Protein AF-A0A4R5DCW3-F1 (afdb_monomer_lite)

Secondary structure (DSSP, 8-state):
---------------HHHHHHHHHHHHHHHTSGGGSSGGGHHHHHHHHHHHHHHHHT---GGGS-TTSPTTHHHHHHHHHHHHHTTSS-HHHHHT-----

Radius of gyration: 15.11 Å; chains: 1; bounding box: 44×46×32 Å

Organism: NCBI:txid2541721

Sequence (100 aa):
MNSSEQKDYEHATPTEDQVEETISMISRKLQHPSLDSEQNLGIKNGYKEALKILVGNVRSYEEISMLLEAGQPLSIAVMAVDYLNGECSQKALLAVEGAK

Foldseek 3Di:
DDDPDPPPPPLDQDDPVRLVVLLVLLVVVLPDCLCVDPQNVLVNLLSVLLNCCSVVVPQDLVPRDPPRDPDNSSVLNVVSNCNNVSNDDSCVSNVDDGDD

pLDDT: mean 87.21, std 16.05, range [39.88, 98.31]

Structure (mmCIF, N/CA/C/O backbone):
data_AF-A0A4R5DCW3-F1
#
_entry.id   AF-A0A4R5DCW3-F1
#
loop_
_atom_site.group_PDB
_atom_site.id
_atom_site.type_symbol
_atom_site.label_atom_id
_atom_site.label_alt_id
_atom_site.label_comp_id
_atom_site.label_asym_id
_atom_site.label_entity_id
_atom_site.label_seq_id
_atom_site.pdbx_PDB_ins_code
_atom_site.Cartn_x
_atom_site.Cartn_y
_atom_site.Cartn_z
_atom_site.occupancy
_atom_site.B_iso_or_equiv
_atom_site.auth_seq_id
_atom_site.auth_comp_id
_atom_site.auth_asym_id
_atom_site.auth_atom_id
_atom_site.pdbx_PDB_model_num
ATOM 1 N N . MET A 1 1 ? 32.162 -31.815 -0.775 1.00 39.88 1 MET A N 1
ATOM 2 C CA . MET A 1 1 ? 32.211 -30.565 0.008 1.00 39.88 1 MET A CA 1
ATOM 3 C C . MET A 1 1 ? 30.853 -29.901 -0.124 1.00 39.88 1 MET A C 1
ATOM 5 O O . MET A 1 1 ? 30.368 -29.790 -1.241 1.00 39.88 1 MET A O 1
ATOM 9 N N . ASN A 1 2 ? 30.228 -29.597 1.015 1.00 42.97 2 ASN A N 1
ATOM 10 C CA . ASN A 1 2 ? 28.984 -28.832 1.135 1.00 42.97 2 ASN A CA 1
ATOM 11 C C . ASN A 1 2 ? 29.124 -27.454 0.475 1.00 42.97 2 ASN A C 1
ATOM 13 O O . ASN A 1 2 ? 30.132 -26.791 0.695 1.00 42.97 2 ASN A O 1
ATOM 17 N N . SER A 1 3 ? 28.103 -27.019 -0.256 1.00 45.53 3 SER A N 1
ATOM 18 C CA . SER A 1 3 ? 27.216 -25.954 0.226 1.00 45.53 3 SER A CA 1
ATOM 19 C C . SER A 1 3 ? 26.100 -25.765 -0.788 1.00 45.53 3 SER A C 1
ATOM 21 O O . SER A 1 3 ? 26.211 -25.028 -1.763 1.00 45.53 3 SER A O 1
ATOM 23 N N . SER A 1 4 ? 25.039 -26.522 -0.543 1.00 58.59 4 SER A N 1
ATOM 24 C CA . SER A 1 4 ? 23.694 -26.262 -1.019 1.00 58.59 4 SER A CA 1
ATOM 25 C C . SER A 1 4 ? 23.278 -24.825 -0.684 1.00 58.59 4 SER A C 1
ATOM 27 O O . SER A 1 4 ? 23.670 -24.289 0.350 1.00 58.59 4 SER A O 1
ATOM 29 N N . GLU A 1 5 ? 22.425 -24.267 -1.542 1.00 51.44 5 GLU A N 1
ATOM 30 C CA . GLU A 1 5 ? 21.604 -23.079 -1.285 1.00 51.44 5 GLU A CA 1
ATOM 31 C C . GLU A 1 5 ? 22.344 -21.730 -1.261 1.00 51.44 5 GLU A C 1
ATOM 33 O O . GLU A 1 5 ? 22.307 -20.987 -0.283 1.00 51.44 5 GLU A O 1
ATOM 38 N N . GLN A 1 6 ? 22.870 -21.313 -2.415 1.00 46.50 6 GLN A N 1
ATOM 39 C CA . GLN A 1 6 ? 22.652 -19.919 -2.811 1.00 46.50 6 GLN A CA 1
ATOM 40 C C . GLN A 1 6 ? 21.168 -19.802 -3.182 1.00 46.50 6 GLN A C 1
ATOM 42 O O . GLN A 1 6 ? 20.789 -20.022 -4.324 1.00 46.50 6 GLN A O 1
ATOM 47 N N . LYS A 1 7 ? 20.299 -19.581 -2.187 1.00 43.34 7 LYS A N 1
ATOM 48 C CA . LYS A 1 7 ? 18.959 -19.061 -2.467 1.00 43.34 7 LYS A CA 1
ATOM 49 C C . LYS A 1 7 ? 19.169 -17.641 -2.945 1.00 43.34 7 LYS A C 1
ATOM 51 O O . LYS A 1 7 ? 19.524 -16.773 -2.150 1.00 43.34 7 LYS A O 1
ATOM 56 N N . ASP A 1 8 ? 19.027 -17.475 -4.249 1.00 42.62 8 ASP A N 1
ATOM 57 C CA . ASP A 1 8 ? 18.970 -16.201 -4.934 1.00 42.62 8 ASP A CA 1
ATOM 58 C C . ASP A 1 8 ? 18.047 -15.267 -4.144 1.00 42.62 8 ASP A C 1
ATOM 60 O O . ASP A 1 8 ? 16.825 -15.412 -4.141 1.00 42.62 8 ASP A O 1
ATOM 64 N N . TYR A 1 9 ? 18.639 -14.316 -3.422 1.00 47.44 9 TYR A N 1
ATOM 65 C CA . TYR A 1 9 ? 17.939 -13.118 -2.974 1.00 47.44 9 TYR A CA 1
ATOM 66 C C . TYR A 1 9 ? 17.752 -12.223 -4.204 1.00 47.44 9 TYR A C 1
ATOM 68 O O . TYR A 1 9 ? 18.250 -11.101 -4.265 1.00 47.44 9 TYR A O 1
ATOM 76 N N . GLU A 1 10 ? 17.078 -12.743 -5.228 1.00 48.38 10 GLU A N 1
ATOM 77 C CA . GLU A 1 10 ? 16.483 -11.887 -6.230 1.00 48.38 10 GLU A CA 1
ATOM 78 C C . GLU A 1 10 ? 15.328 -11.188 -5.528 1.00 48.38 10 GLU A C 1
ATOM 80 O O . GLU A 1 10 ? 14.322 -11.791 -5.150 1.00 48.38 10 GLU A O 1
ATOM 85 N N . HIS A 1 11 ? 15.522 -9.895 -5.299 1.00 61.31 11 HIS A N 1
ATOM 86 C CA . HIS A 1 11 ? 14.459 -8.927 -5.093 1.00 61.31 11 HIS A CA 1
ATOM 87 C C . HIS A 1 11 ? 13.564 -8.937 -6.337 1.00 61.31 11 HIS A C 1
ATOM 89 O O . HIS A 1 11 ? 13.657 -8.080 -7.211 1.00 61.31 11 HIS A O 1
ATOM 95 N N . ALA A 1 12 ? 12.765 -9.994 -6.467 1.00 75.88 12 ALA A N 1
ATOM 96 C CA . ALA A 1 12 ? 11.865 -10.177 -7.578 1.00 75.88 12 ALA A CA 1
ATOM 97 C C . ALA A 1 12 ? 10.729 -9.177 -7.403 1.00 75.88 12 ALA A C 1
ATOM 99 O O . ALA A 1 12 ? 10.023 -9.187 -6.391 1.00 75.88 12 ALA A O 1
ATOM 100 N N . THR A 1 13 ? 10.572 -8.307 -8.398 1.00 90.44 13 THR A N 1
ATOM 101 C CA . THR A 1 13 ? 9.337 -7.554 -8.605 1.00 90.44 13 THR A CA 1
ATOM 102 C C . THR A 1 13 ? 8.151 -8.501 -8.383 1.00 90.44 13 THR A C 1
ATOM 104 O O . THR A 1 13 ? 8.145 -9.587 -8.973 1.00 90.44 13 THR A O 1
ATOM 107 N N . PRO A 1 14 ? 7.181 -8.147 -7.522 1.00 94.62 14 PRO A N 1
ATOM 108 C CA . PRO A 1 14 ? 6.094 -9.043 -7.181 1.00 94.62 14 PRO A CA 1
ATOM 109 C C . PRO A 1 14 ? 5.281 -9.393 -8.425 1.00 94.62 14 PRO A C 1
ATOM 111 O O . PRO A 1 14 ? 5.076 -8.557 -9.310 1.00 94.62 14 PRO A O 1
ATOM 114 N N . THR A 1 15 ? 4.809 -10.635 -8.482 1.00 95.69 15 THR A N 1
ATOM 115 C CA . THR A 1 15 ? 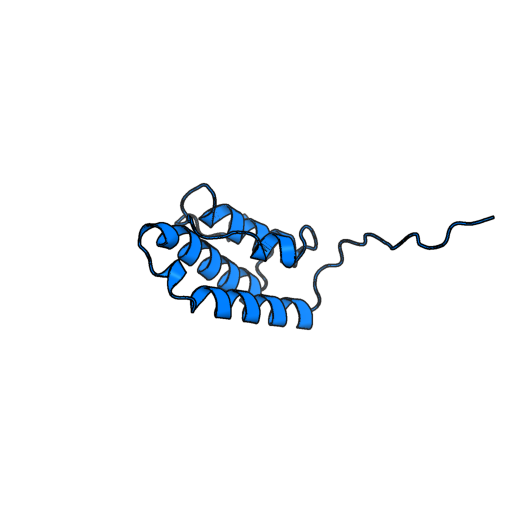3.867 -11.068 -9.515 1.00 95.69 15 THR A CA 1
ATOM 116 C C . THR A 1 15 ? 2.5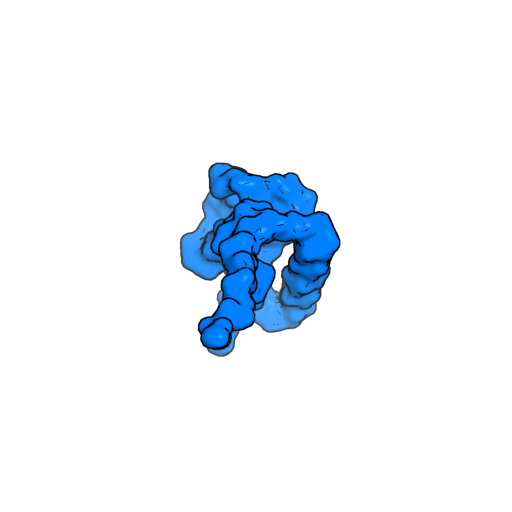03 -10.415 -9.302 1.00 95.69 15 THR A C 1
ATOM 118 O O . THR A 1 15 ? 2.193 -9.945 -8.207 1.00 95.69 15 THR A O 1
ATOM 121 N N . GLU A 1 16 ? 1.656 -10.423 -10.331 1.00 95.06 16 GLU A N 1
ATOM 122 C CA . GLU A 1 16 ? 0.279 -9.923 -10.221 1.00 95.06 16 GLU A CA 1
ATOM 123 C C . GLU A 1 16 ? -0.483 -10.622 -9.083 1.00 95.06 16 GLU A C 1
ATOM 125 O O . GLU A 1 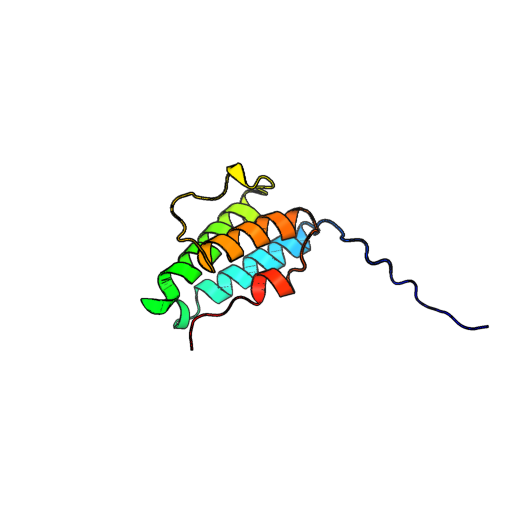16 ? -1.034 -9.941 -8.221 1.00 95.06 16 GLU A O 1
ATOM 130 N N . ASP A 1 17 ? -0.386 -11.954 -8.982 1.00 96.31 17 ASP A N 1
ATOM 131 C CA . ASP A 1 17 ? -0.984 -12.736 -7.888 1.00 96.31 17 ASP A CA 1
ATOM 132 C C . ASP A 1 17 ? -0.518 -12.262 -6.498 1.00 96.31 17 ASP A C 1
ATOM 134 O O . ASP A 1 17 ? -1.308 -12.159 -5.559 1.00 96.31 17 ASP A O 1
ATOM 138 N N . GLN A 1 18 ? 0.773 -11.944 -6.352 1.00 96.19 18 GLN A N 1
ATOM 139 C CA . GLN A 1 18 ? 1.331 -11.454 -5.089 1.00 96.19 18 GLN A CA 1
ATOM 140 C C . GLN A 1 18 ? 0.839 -10.036 -4.766 1.00 96.19 18 GLN A C 1
ATOM 142 O O . GLN A 1 18 ? 0.572 -9.716 -3.602 1.00 96.19 18 GLN A O 1
ATOM 147 N N . VAL A 1 19 ? 0.681 -9.183 -5.781 1.00 97.62 19 VAL A N 1
ATOM 148 C CA . VAL A 1 19 ? 0.098 -7.846 -5.618 1.00 97.62 19 VAL A CA 1
ATOM 149 C C . VAL A 1 19 ? -1.374 -7.952 -5.206 1.00 97.62 19 VAL A C 1
ATOM 151 O O . VAL A 1 19 ? -1.776 -7.296 -4.243 1.00 97.62 19 VAL A O 1
ATOM 154 N N . GLU A 1 20 ? -2.165 -8.815 -5.847 1.00 97.75 20 GLU A N 1
ATOM 155 C CA . GLU A 1 20 ? -3.573 -9.058 -5.498 1.00 97.75 20 GLU A CA 1
ATOM 156 C C . GLU A 1 20 ? -3.745 -9.610 -4.076 1.00 97.75 20 GLU A C 1
ATOM 158 O O . GLU A 1 20 ? -4.622 -9.167 -3.318 1.00 97.75 20 GLU A O 1
ATOM 163 N N . GLU A 1 21 ? -2.878 -10.540 -3.671 1.00 97.31 21 GLU A N 1
ATOM 164 C CA . GLU A 1 21 ? -2.835 -11.042 -2.299 1.00 97.31 21 GLU A CA 1
ATOM 165 C C . GLU A 1 21 ? -2.551 -9.898 -1.317 1.00 97.31 21 GLU A C 1
ATOM 167 O O . GLU A 1 21 ? -3.269 -9.716 -0.328 1.00 97.31 21 GLU A O 1
ATOM 172 N N . THR A 1 22 ? -1.555 -9.065 -1.620 1.00 97.44 22 THR A N 1
ATOM 173 C CA . THR A 1 22 ? -1.174 -7.919 -0.785 1.00 97.44 22 THR A CA 1
ATOM 174 C C . THR A 1 22 ? -2.316 -6.910 -0.649 1.00 97.44 22 THR A C 1
ATOM 176 O O . THR A 1 22 ? -2.634 -6.482 0.464 1.00 97.44 22 THR A O 1
ATOM 179 N N . ILE A 1 23 ? -2.997 -6.583 -1.751 1.00 98.06 23 ILE A N 1
ATOM 180 C CA . ILE A 1 23 ? -4.198 -5.733 -1.766 1.00 98.06 23 ILE A CA 1
ATOM 181 C C . ILE A 1 23 ? -5.279 -6.317 -0.852 1.00 98.06 23 ILE A C 1
ATOM 183 O O . ILE A 1 23 ? -5.875 -5.600 -0.037 1.00 98.06 23 ILE A O 1
ATOM 187 N N . SER A 1 24 ? -5.511 -7.627 -0.934 1.00 97.50 24 SER A N 1
ATOM 188 C CA . SER A 1 24 ? -6.494 -8.323 -0.101 1.00 97.50 24 SER A CA 1
ATOM 189 C C . SER A 1 24 ? -6.134 -8.249 1.386 1.00 97.50 24 SER A C 1
ATOM 191 O O . SER A 1 24 ? -7.002 -8.003 2.229 1.00 97.50 24 SER A O 1
ATOM 193 N N . MET A 1 25 ? -4.855 -8.407 1.732 1.00 95.88 25 MET A N 1
ATOM 194 C CA . MET A 1 25 ? -4.374 -8.320 3.114 1.00 95.88 25 MET A CA 1
ATOM 195 C C . MET A 1 25 ? -4.501 -6.905 3.691 1.00 95.88 25 MET A C 1
ATOM 197 O O . MET A 1 25 ? -4.992 -6.747 4.813 1.00 95.88 25 MET A O 1
ATOM 201 N N . ILE A 1 26 ? -4.125 -5.872 2.930 1.00 95.88 26 ILE A N 1
ATOM 202 C CA . ILE A 1 26 ? -4.292 -4.474 3.356 1.00 95.88 26 ILE A CA 1
ATOM 203 C C . ILE A 1 26 ? -5.778 -4.135 3.512 1.00 95.88 26 ILE A C 1
ATOM 205 O O . ILE A 1 26 ? -6.171 -3.525 4.508 1.00 95.88 26 ILE A O 1
ATOM 209 N N . SER A 1 27 ? -6.625 -4.590 2.587 1.00 95.44 27 SER A N 1
ATOM 210 C CA . SER A 1 27 ? -8.075 -4.386 2.673 1.00 95.44 27 SER A CA 1
ATOM 211 C C . SER A 1 27 ? -8.662 -4.991 3.949 1.00 95.44 27 SER A C 1
ATOM 213 O O . SER A 1 27 ? -9.473 -4.350 4.615 1.00 95.44 27 SER A O 1
ATOM 215 N N . ARG A 1 28 ? -8.212 -6.189 4.351 1.00 93.31 28 ARG A N 1
ATOM 216 C CA . ARG A 1 28 ? -8.617 -6.804 5.627 1.00 93.31 28 ARG A CA 1
ATOM 217 C C . ARG A 1 28 ? -8.139 -5.999 6.835 1.00 93.31 28 ARG A C 1
ATOM 219 O O . ARG A 1 28 ? -8.914 -5.812 7.767 1.00 93.31 28 ARG A O 1
ATOM 226 N N . LYS A 1 29 ? -6.903 -5.483 6.822 1.00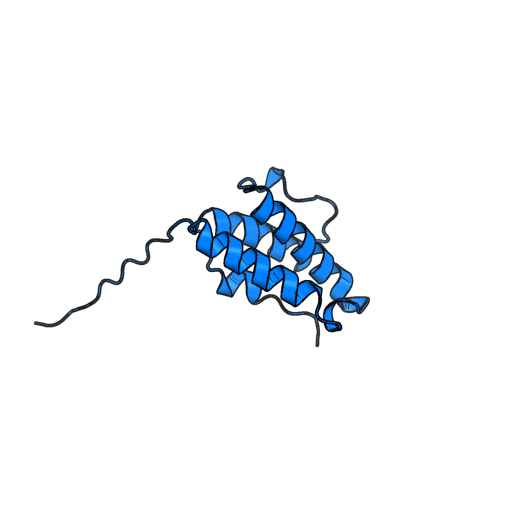 90.50 29 LYS A N 1
ATOM 227 C CA . LYS A 1 29 ? -6.397 -4.604 7.894 1.00 90.50 29 LYS A CA 1
ATOM 228 C C . LYS A 1 29 ? -7.260 -3.353 8.047 1.00 90.50 29 LYS A C 1
ATOM 230 O O . LYS A 1 29 ? -7.620 -3.009 9.165 1.00 90.50 29 LYS A O 1
ATOM 235 N N . LEU A 1 30 ? -7.638 -2.712 6.941 1.00 91.69 30 LEU A N 1
ATOM 236 C CA . LEU A 1 30 ? -8.481 -1.509 6.944 1.00 91.69 30 LEU A CA 1
ATOM 237 C C . LEU A 1 30 ? -9.893 -1.731 7.496 1.00 91.69 30 LEU A C 1
ATOM 239 O O . LEU A 1 30 ? -10.522 -0.764 7.921 1.00 91.69 30 LEU A O 1
ATOM 243 N N . GLN A 1 31 ? -10.385 -2.970 7.489 1.00 91.31 31 GLN A N 1
ATOM 244 C CA . GLN A 1 31 ? -11.664 -3.347 8.098 1.00 91.31 31 GLN A CA 1
ATOM 245 C C . GLN A 1 31 ? -11.543 -3.647 9.597 1.00 91.31 31 GLN A C 1
ATOM 247 O O . GLN A 1 31 ? -12.559 -3.829 10.267 1.00 91.31 31 GLN A O 1
ATOM 252 N N . HIS A 1 32 ? -10.325 -3.736 10.137 1.00 88.69 32 HIS A N 1
ATOM 253 C CA . HIS A 1 32 ? -10.134 -4.038 11.544 1.00 88.69 32 HIS A CA 1
ATOM 254 C C . HIS A 1 32 ? -10.472 -2.806 12.408 1.00 88.69 32 HIS A C 1
ATOM 256 O O . HIS A 1 32 ? -9.862 -1.750 12.208 1.00 88.69 32 HIS A O 1
ATOM 262 N N . PRO A 1 33 ? -11.358 -2.926 13.422 1.00 84.75 33 PRO A N 1
ATOM 263 C CA . PRO A 1 33 ? -11.817 -1.785 14.226 1.00 84.75 33 PRO A CA 1
ATOM 264 C C . PRO A 1 33 ? -10.702 -1.006 14.935 1.00 84.75 33 PRO A C 1
ATOM 266 O O . PRO A 1 33 ? -10.869 0.163 15.267 1.00 84.75 33 PRO A O 1
ATOM 269 N N . SER A 1 34 ? -9.537 -1.623 15.161 1.00 82.69 34 SER A N 1
ATOM 270 C CA . SER A 1 34 ? -8.395 -0.933 15.776 1.00 82.69 34 SER A CA 1
ATOM 271 C C . SER A 1 34 ? -7.872 0.238 14.941 1.00 82.69 34 SER A C 1
ATOM 273 O O . SER A 1 34 ? -7.222 1.114 15.499 1.00 82.69 34 SER A O 1
ATOM 275 N N . LEU A 1 35 ? -8.127 0.267 13.628 1.00 82.69 35 LEU A N 1
ATOM 276 C CA . LEU A 1 35 ? -7.742 1.385 12.762 1.00 82.69 35 LEU A CA 1
ATOM 277 C C . LEU A 1 35 ? -8.786 2.509 12.722 1.00 82.69 35 LEU A C 1
ATOM 279 O O . LEU A 1 35 ? -8.521 3.552 12.131 1.00 82.69 35 LEU A O 1
ATOM 283 N N . ASP A 1 36 ? -9.950 2.322 13.347 1.00 83.38 36 ASP A N 1
ATOM 284 C CA . ASP A 1 36 ? -10.999 3.344 13.419 1.00 83.38 36 ASP A CA 1
ATOM 285 C C . ASP A 1 36 ? -10.799 4.330 14.577 1.00 83.38 36 ASP A C 1
ATOM 287 O O . ASP A 1 36 ? -11.499 5.341 14.644 1.00 83.38 36 ASP A O 1
ATOM 291 N N . SER A 1 37 ? -9.845 4.073 15.478 1.00 85.69 37 SER A N 1
ATOM 292 C CA . SER A 1 37 ? -9.502 5.020 16.538 1.00 85.69 37 SER A CA 1
ATOM 293 C C . SER A 1 37 ? -8.812 6.260 15.966 1.00 85.69 37 SER A C 1
ATOM 295 O O . SER A 1 37 ? -8.034 6.175 15.015 1.00 85.69 37 SER A O 1
ATOM 297 N N . GLU A 1 38 ? -9.042 7.422 16.585 1.00 83.75 38 GLU A N 1
ATOM 298 C CA . GLU A 1 38 ? -8.415 8.686 16.168 1.00 83.75 38 GLU A CA 1
ATOM 299 C C . GLU A 1 38 ? -6.884 8.593 16.121 1.00 83.75 38 GLU A C 1
ATOM 301 O O . GLU A 1 38 ? -6.255 9.092 15.192 1.00 83.75 38 GLU A O 1
ATOM 306 N N . GLN A 1 39 ? -6.295 7.862 17.071 1.00 84.19 39 GLN A N 1
ATOM 307 C CA . GLN A 1 39 ? -4.850 7.631 17.172 1.00 84.19 39 GLN A CA 1
ATOM 308 C C . GLN A 1 39 ? -4.282 6.860 15.970 1.00 84.19 39 GLN A C 1
ATOM 310 O O . GLN A 1 39 ? -3.105 7.001 15.651 1.00 84.19 39 GLN A O 1
ATOM 315 N N . ASN A 1 40 ? -5.112 6.067 15.284 1.00 88.12 40 ASN A N 1
ATOM 316 C CA . ASN A 1 40 ? -4.712 5.245 14.145 1.00 88.12 40 ASN A CA 1
ATOM 317 C C . ASN A 1 40 ? -5.226 5.784 12.800 1.00 88.12 40 ASN A C 1
ATOM 319 O O . ASN A 1 40 ? -4.981 5.159 11.764 1.00 88.12 40 ASN A O 1
ATOM 323 N N . LEU A 1 41 ? -5.873 6.958 12.774 1.00 89.50 41 LEU A N 1
ATOM 324 C CA . LEU A 1 41 ? -6.364 7.575 11.536 1.00 89.50 41 LEU A CA 1
ATOM 325 C C . LEU A 1 41 ? -5.243 7.823 10.523 1.00 89.50 41 LEU A C 1
ATOM 327 O O . LEU A 1 41 ? -5.431 7.556 9.335 1.00 89.50 41 LEU A O 1
ATOM 331 N N . GLY A 1 42 ? -4.068 8.269 10.977 1.00 92.62 42 GLY A N 1
ATOM 332 C CA . GLY A 1 42 ? -2.903 8.448 10.109 1.00 92.62 42 GLY A CA 1
ATOM 333 C C . GLY A 1 42 ? -2.500 7.138 9.431 1.00 92.62 42 GLY A C 1
ATOM 334 O O . GLY A 1 42 ? -2.366 7.074 8.211 1.00 92.62 42 GLY A O 1
ATOM 335 N N . ILE A 1 43 ? -2.384 6.057 10.201 1.00 92.75 43 ILE A N 1
ATOM 336 C CA . ILE A 1 43 ? -2.024 4.725 9.690 1.00 92.75 43 ILE A CA 1
ATOM 337 C C . ILE A 1 43 ? -3.093 4.204 8.728 1.00 92.75 43 ILE A C 1
ATOM 339 O O . ILE A 1 43 ? -2.767 3.678 7.664 1.00 92.75 43 ILE A O 1
ATOM 343 N N . LYS A 1 44 ? -4.375 4.406 9.052 1.00 94.06 44 LYS A N 1
ATOM 344 C CA . LYS A 1 44 ? -5.490 4.089 8.155 1.00 94.06 44 LYS A CA 1
ATOM 345 C C . LYS A 1 44 ? -5.368 4.842 6.829 1.00 94.06 44 LYS A C 1
ATOM 347 O O . LYS A 1 44 ? -5.597 4.252 5.775 1.00 94.06 44 LYS A O 1
ATOM 352 N N . ASN A 1 45 ? -4.994 6.120 6.857 1.00 95.19 45 ASN A N 1
ATOM 353 C CA . ASN A 1 45 ? -4.774 6.915 5.649 1.00 95.19 45 ASN A CA 1
ATOM 354 C C . ASN A 1 45 ? -3.555 6.429 4.852 1.00 95.19 45 ASN A C 1
ATOM 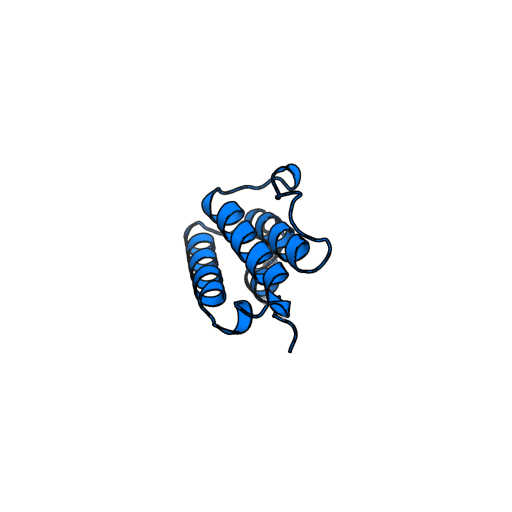356 O O . ASN A 1 45 ? -3.660 6.311 3.633 1.00 95.19 45 ASN A O 1
ATOM 360 N N . GLY A 1 46 ? -2.462 6.054 5.522 1.00 96.25 46 GLY A N 1
ATOM 361 C CA . GLY A 1 46 ? -1.302 5.423 4.884 1.00 96.25 46 GLY A CA 1
ATOM 362 C C . GLY A 1 46 ? -1.673 4.131 4.152 1.00 96.25 46 GLY A C 1
ATOM 363 O O . GLY A 1 46 ? -1.369 3.976 2.974 1.00 96.25 46 GLY A O 1
ATOM 364 N N . TYR A 1 47 ? -2.427 3.235 4.795 1.00 96.38 47 TYR A N 1
ATOM 365 C CA . TYR A 1 47 ? -2.892 1.994 4.161 1.00 96.38 47 TYR A CA 1
ATOM 366 C C . TYR A 1 47 ? -3.895 2.221 3.021 1.00 96.38 47 TYR A C 1
ATOM 368 O O . TYR A 1 47 ? -3.881 1.482 2.037 1.00 96.38 47 TYR A O 1
ATOM 376 N N . LYS A 1 48 ? -4.757 3.241 3.115 1.00 96.62 48 LYS A N 1
ATOM 377 C CA . LYS A 1 48 ? -5.624 3.639 1.993 1.00 96.62 48 LYS A CA 1
ATOM 378 C C . LYS A 1 48 ? -4.808 4.121 0.799 1.00 96.62 48 LYS A C 1
ATOM 380 O O . LYS A 1 48 ? -5.172 3.814 -0.331 1.00 96.62 48 LYS A O 1
ATOM 385 N N . GLU A 1 49 ? -3.738 4.872 1.040 1.00 97.81 49 GLU A N 1
ATOM 386 C CA . GLU A 1 49 ? -2.853 5.321 -0.031 1.00 97.81 49 GLU A CA 1
ATOM 387 C C . GLU A 1 49 ? -2.074 4.154 -0.639 1.00 97.81 49 GLU A C 1
ATOM 389 O O . GLU A 1 49 ? -2.062 4.009 -1.858 1.00 97.81 49 GLU A O 1
ATOM 394 N N . ALA A 1 50 ? -1.542 3.250 0.188 1.00 97.81 50 ALA A N 1
ATOM 395 C CA . ALA A 1 50 ? -0.915 2.019 -0.284 1.00 97.81 50 ALA A CA 1
ATOM 396 C C . ALA A 1 50 ? -1.853 1.195 -1.180 1.00 97.81 50 ALA A C 1
ATOM 398 O O . ALA A 1 50 ? -1.423 0.708 -2.218 1.00 97.81 50 ALA A O 1
ATOM 399 N N . LEU A 1 51 ? -3.148 1.087 -0.849 1.00 97.81 51 LEU A N 1
ATOM 400 C CA . LEU A 1 51 ? -4.113 0.433 -1.741 1.00 97.81 51 LEU A CA 1
ATOM 401 C C . LEU A 1 51 ? -4.214 1.111 -3.107 1.00 97.81 51 LEU A C 1
ATOM 403 O O . LEU A 1 51 ? -4.233 0.411 -4.114 1.00 97.81 51 LEU A O 1
ATOM 407 N N . LYS A 1 52 ? -4.279 2.446 -3.161 1.00 97.88 52 LYS A N 1
ATOM 408 C CA . LYS A 1 52 ? -4.319 3.160 -4.446 1.00 97.88 52 LYS A CA 1
ATOM 409 C C . LYS A 1 52 ? -3.052 2.914 -5.256 1.00 97.88 52 LYS A C 1
ATOM 411 O O . LYS A 1 52 ? -3.156 2.685 -6.454 1.00 97.88 52 LYS A O 1
ATOM 416 N N . ILE A 1 53 ? -1.893 2.930 -4.598 1.00 98.31 53 ILE A N 1
ATOM 417 C CA . ILE A 1 53 ? -0.590 2.679 -5.221 1.00 98.31 53 ILE A CA 1
ATOM 418 C C . ILE A 1 53 ? -0.551 1.276 -5.830 1.00 98.31 53 ILE A C 1
ATOM 420 O O . ILE A 1 53 ? -0.250 1.134 -7.011 1.00 98.31 53 ILE A O 1
ATOM 424 N N . LEU A 1 54 ? -0.929 0.250 -5.061 1.00 98.06 54 LEU A N 1
ATOM 425 C CA . LEU A 1 54 ? -0.927 -1.142 -5.520 1.00 98.06 54 LEU A CA 1
ATOM 426 C C . LEU A 1 54 ? -1.940 -1.386 -6.643 1.00 98.06 54 LEU A C 1
ATOM 428 O O . LEU A 1 54 ? -1.590 -1.974 -7.660 1.00 98.06 54 LEU A O 1
ATOM 432 N N . VAL A 1 55 ? -3.178 -0.902 -6.491 1.00 97.81 55 VAL A N 1
ATOM 433 C CA . VAL A 1 55 ? -4.236 -1.044 -7.509 1.00 97.81 55 VAL A CA 1
ATOM 434 C C . VAL A 1 55 ? -3.891 -0.273 -8.784 1.00 97.81 55 VAL A C 1
ATOM 436 O O . VAL A 1 55 ? -4.177 -0.737 -9.883 1.00 97.81 55 VAL A O 1
ATOM 439 N N . GLY A 1 56 ? -3.284 0.905 -8.646 1.00 97.44 56 GLY A N 1
ATOM 440 C CA . GLY A 1 56 ? -2.859 1.736 -9.768 1.00 97.44 56 GLY A CA 1
ATOM 441 C C . GLY A 1 56 ? -1.524 1.320 -10.386 1.00 97.44 56 GLY A C 1
ATOM 442 O O . GLY A 1 56 ? -1.141 1.907 -11.393 1.00 97.44 56 GLY A O 1
ATOM 443 N N . ASN A 1 57 ? -0.815 0.343 -9.801 1.00 97.06 57 ASN A N 1
ATOM 444 C CA . ASN A 1 57 ? 0.563 -0.013 -10.155 1.00 97.06 57 ASN A CA 1
ATOM 445 C C . ASN A 1 57 ? 1.492 1.223 -10.213 1.00 97.06 57 ASN A C 1
ATOM 447 O O . ASN A 1 57 ? 2.309 1.371 -11.122 1.00 97.06 57 ASN A O 1
ATOM 451 N N . VAL A 1 58 ? 1.335 2.132 -9.247 1.00 97.94 58 VAL A N 1
ATOM 452 C CA . VAL A 1 58 ? 2.103 3.380 -9.144 1.00 97.94 58 VAL A CA 1
ATOM 453 C C . VAL A 1 58 ? 3.502 3.064 -8.621 1.00 97.94 58 VAL A C 1
ATOM 455 O O . VAL A 1 58 ? 3.662 2.570 -7.510 1.00 97.94 58 VAL A O 1
ATOM 458 N N . ARG A 1 59 ? 4.531 3.342 -9.424 1.00 96.38 59 ARG A N 1
ATOM 459 C CA . ARG A 1 59 ? 5.928 2.946 -9.142 1.00 96.38 59 ARG A CA 1
ATOM 460 C C . ARG A 1 59 ? 6.868 4.116 -8.860 1.00 96.38 59 ARG A C 1
ATOM 462 O O . ARG A 1 59 ? 8.064 3.905 -8.677 1.00 96.38 59 ARG A O 1
ATOM 469 N N . SER A 1 60 ? 6.328 5.329 -8.841 1.00 97.00 60 SER A N 1
ATOM 470 C CA . SER A 1 60 ? 7.044 6.583 -8.620 1.00 97.00 60 SER A CA 1
ATOM 471 C C . SER A 1 60 ? 6.658 7.169 -7.261 1.00 97.00 60 SER A C 1
ATOM 473 O O . SER A 1 60 ? 5.484 7.193 -6.887 1.00 97.00 60 SER A O 1
ATOM 475 N N . TYR A 1 61 ? 7.652 7.649 -6.513 1.00 96.00 61 TYR A N 1
ATOM 476 C CA . TYR A 1 61 ? 7.432 8.271 -5.205 1.00 96.00 61 TYR A CA 1
ATOM 477 C C . TYR A 1 61 ? 6.769 9.648 -5.321 1.00 96.00 61 TYR A C 1
ATOM 479 O O . TYR A 1 61 ? 6.107 10.099 -4.390 1.00 96.00 61 TYR A O 1
ATOM 487 N N . GLU A 1 62 ? 6.928 10.315 -6.464 1.00 95.69 62 GLU A N 1
ATOM 488 C CA . GLU A 1 62 ? 6.357 11.627 -6.769 1.00 95.69 62 GLU A CA 1
ATOM 489 C C . GLU A 1 62 ? 4.823 11.609 -6.816 1.00 95.69 62 GLU A C 1
ATOM 491 O O . GLU A 1 62 ? 4.184 12.646 -6.633 1.00 95.69 62 GLU A O 1
ATOM 496 N N . GLU A 1 63 ? 4.232 10.433 -7.034 1.00 94.69 63 GLU A N 1
ATOM 497 C CA . GLU A 1 63 ? 2.784 10.226 -7.075 1.00 94.69 63 GLU A CA 1
ATOM 498 C C . GLU A 1 63 ? 2.176 9.920 -5.695 1.00 94.69 63 GLU A C 1
ATOM 500 O O . GLU A 1 63 ? 0.955 9.822 -5.567 1.00 94.69 63 GLU A O 1
ATOM 505 N N . ILE A 1 64 ? 2.995 9.806 -4.641 1.00 95.38 64 ILE A N 1
ATOM 506 C CA . ILE A 1 64 ? 2.503 9.618 -3.273 1.00 95.38 64 ILE A CA 1
ATOM 507 C C . ILE A 1 64 ? 1.801 10.895 -2.795 1.00 95.38 64 ILE A C 1
ATOM 509 O O . ILE A 1 64 ? 2.348 11.998 -2.865 1.00 95.38 64 ILE A O 1
ATOM 513 N N . SER A 1 65 ? 0.592 10.749 -2.244 1.00 93.06 65 SER A N 1
ATOM 514 C CA . SER A 1 65 ? -0.176 11.872 -1.701 1.00 93.06 65 SER A CA 1
ATOM 515 C C . SER A 1 65 ? 0.609 12.714 -0.686 1.00 93.06 65 SER A C 1
ATOM 517 O O . SER A 1 65 ? 0.945 12.263 0.410 1.00 93.06 65 SER A O 1
ATOM 519 N N . MET A 1 66 ? 0.777 14.002 -1.004 1.00 90.25 66 MET A N 1
ATOM 520 C CA . MET A 1 66 ? 1.384 15.005 -0.115 1.00 90.25 66 MET A CA 1
ATOM 521 C C . MET A 1 66 ? 0.518 15.339 1.112 1.00 90.25 66 MET A C 1
ATOM 523 O O . MET A 1 66 ? 0.955 16.075 1.992 1.00 90.25 66 MET A O 1
ATOM 527 N N . LEU A 1 67 ? -0.722 14.839 1.167 1.00 91.25 67 LEU A N 1
ATOM 528 C CA . LEU A 1 67 ? -1.622 15.028 2.309 1.00 91.25 67 LEU A CA 1
ATOM 529 C C . LEU A 1 67 ? -1.338 14.042 3.450 1.00 91.25 67 LEU A C 1
ATOM 531 O O . LEU A 1 67 ? -1.948 14.157 4.512 1.00 91.25 67 LEU A O 1
ATOM 535 N N . LEU A 1 68 ? -0.466 13.051 3.235 1.00 91.88 68 LEU A N 1
ATOM 536 C CA . LEU A 1 68 ? -0.040 12.151 4.299 1.00 91.88 68 LEU A CA 1
ATOM 537 C C . LEU A 1 68 ? 0.875 12.878 5.282 1.00 91.88 68 LEU A C 1
ATOM 539 O O . LEU A 1 68 ? 1.836 13.545 4.904 1.00 91.88 68 LEU A O 1
ATOM 543 N N . GLU A 1 69 ? 0.597 12.691 6.568 1.00 91.19 69 GLU A N 1
ATOM 544 C CA . GLU A 1 69 ? 1.484 13.144 7.631 1.00 91.19 69 GLU A CA 1
ATOM 545 C C . GLU A 1 69 ? 2.829 12.407 7.559 1.00 91.19 69 GLU A C 1
ATOM 547 O O . GLU A 1 69 ? 2.900 11.208 7.256 1.00 91.19 69 GLU A O 1
ATOM 552 N N . ALA A 1 70 ? 3.909 13.126 7.871 1.00 90.00 70 ALA A N 1
ATOM 553 C CA . ALA A 1 70 ? 5.235 12.536 7.972 1.00 90.00 70 ALA A CA 1
ATOM 554 C C . ALA A 1 70 ? 5.278 11.461 9.075 1.00 90.00 70 ALA A C 1
ATOM 556 O O . ALA A 1 70 ? 4.646 11.593 10.122 1.00 90.00 70 ALA A O 1
ATOM 557 N N . GLY A 1 71 ? 6.063 10.404 8.854 1.00 91.56 71 GLY A N 1
ATOM 558 C CA . GLY A 1 71 ? 6.192 9.277 9.780 1.00 91.56 71 GLY A CA 1
ATOM 559 C C . GLY A 1 71 ? 5.538 8.009 9.239 1.00 91.56 71 GLY A C 1
ATOM 560 O O . GLY A 1 71 ? 5.715 7.664 8.071 1.00 91.56 71 GLY A O 1
ATOM 561 N N . GLN A 1 72 ? 4.804 7.292 10.093 1.00 92.88 72 GLN A N 1
ATOM 562 C CA . GLN A 1 72 ? 4.217 5.993 9.742 1.00 92.88 72 GLN A CA 1
ATOM 563 C C . GLN A 1 72 ? 3.260 6.031 8.535 1.00 92.88 72 GLN A C 1
ATOM 565 O O . GLN A 1 72 ? 3.376 5.137 7.696 1.00 92.88 72 GLN A O 1
ATOM 570 N N . PRO A 1 73 ? 2.357 7.027 8.382 1.00 94.88 73 PRO A N 1
ATOM 571 C CA . PRO A 1 73 ? 1.442 7.074 7.239 1.00 94.88 73 PRO A CA 1
ATOM 572 C C . PRO A 1 73 ? 2.184 7.138 5.902 1.00 94.88 73 PRO A C 1
ATOM 574 O O . PRO A 1 73 ? 1.922 6.332 5.010 1.00 94.88 73 PRO A O 1
ATOM 577 N N . LEU A 1 74 ? 3.152 8.055 5.795 1.00 95.38 74 LEU A N 1
ATOM 578 C CA . LEU A 1 74 ? 4.004 8.202 4.618 1.00 95.38 74 LEU A CA 1
ATOM 579 C C . LEU A 1 74 ? 4.871 6.959 4.380 1.00 95.38 74 LEU A C 1
ATOM 581 O O . LEU A 1 74 ? 4.985 6.499 3.249 1.00 95.38 74 LEU A O 1
ATOM 585 N N . SER A 1 75 ? 5.440 6.377 5.440 1.00 95.38 75 SER A N 1
ATOM 586 C CA . SER A 1 75 ? 6.272 5.174 5.334 1.00 95.38 75 SER A CA 1
ATOM 587 C C . SER A 1 75 ? 5.510 3.984 4.742 1.00 95.38 75 SER A C 1
ATOM 589 O O . SER A 1 75 ? 6.078 3.259 3.931 1.00 95.38 75 SER A O 1
ATOM 591 N N . ILE A 1 76 ? 4.229 3.803 5.085 1.00 96.62 76 ILE A N 1
ATOM 592 C CA . ILE A 1 76 ? 3.382 2.760 4.484 1.00 96.62 76 ILE A CA 1
ATOM 593 C C . ILE A 1 76 ? 3.231 2.975 2.970 1.00 96.62 76 ILE A C 1
ATOM 595 O O . ILE A 1 76 ? 3.339 2.017 2.207 1.00 96.62 76 ILE A O 1
ATOM 599 N N . ALA A 1 77 ? 2.999 4.216 2.530 1.00 97.62 77 ALA A N 1
ATOM 600 C CA . ALA A 1 77 ? 2.859 4.532 1.108 1.00 97.62 77 ALA A CA 1
ATOM 601 C C . ALA A 1 77 ? 4.172 4.313 0.336 1.00 97.62 77 ALA A C 1
ATOM 603 O O . ALA A 1 77 ? 4.157 3.698 -0.726 1.00 97.62 77 ALA A O 1
ATOM 604 N N . VAL A 1 78 ? 5.308 4.733 0.904 1.00 97.00 78 VAL A N 1
ATOM 605 C CA . VAL A 1 78 ? 6.644 4.482 0.335 1.00 97.00 78 VAL A CA 1
ATOM 606 C C . VAL A 1 78 ? 6.900 2.983 0.196 1.00 97.00 78 VAL A C 1
ATOM 608 O O . VAL A 1 78 ? 7.241 2.523 -0.886 1.00 97.00 78 VAL A O 1
ATOM 611 N N . MET A 1 79 ? 6.612 2.194 1.236 1.00 96.75 79 MET A N 1
ATOM 612 C CA . MET A 1 79 ? 6.788 0.741 1.174 1.00 96.75 79 MET A CA 1
ATOM 613 C C . MET A 1 79 ? 5.896 0.062 0.131 1.00 96.75 79 MET A C 1
ATOM 615 O O . MET A 1 79 ? 6.248 -1.009 -0.352 1.00 96.75 79 MET A O 1
ATOM 619 N N . ALA A 1 80 ? 4.749 0.642 -0.229 1.00 97.69 80 ALA A N 1
ATOM 620 C CA . ALA A 1 80 ? 3.926 0.108 -1.312 1.00 97.69 80 ALA A CA 1
ATOM 621 C C . ALA A 1 80 ? 4.608 0.285 -2.678 1.00 97.69 80 ALA A C 1
ATOM 623 O O . ALA A 1 80 ? 4.589 -0.644 -3.484 1.00 97.69 80 ALA A O 1
ATOM 624 N N . VAL A 1 81 ? 5.259 1.432 -2.907 1.00 98.06 81 VAL A N 1
ATOM 625 C CA . VAL A 1 81 ? 6.090 1.671 -4.100 1.00 98.06 81 VAL A CA 1
ATOM 626 C C . VAL A 1 81 ? 7.307 0.744 -4.095 1.00 98.06 81 VAL A C 1
ATOM 628 O O . VAL A 1 81 ? 7.531 0.030 -5.072 1.00 98.06 81 VAL A O 1
ATOM 631 N N . ASP A 1 82 ? 8.027 0.670 -2.971 1.00 96.88 82 ASP A N 1
ATOM 632 C CA . ASP A 1 82 ? 9.184 -0.219 -2.804 1.00 96.88 82 ASP A CA 1
ATOM 633 C C . ASP A 1 82 ? 8.794 -1.678 -3.068 1.00 96.88 82 ASP A C 1
ATOM 635 O O . ASP A 1 82 ? 9.500 -2.407 -3.759 1.00 96.88 82 ASP A O 1
ATOM 639 N N . TYR A 1 83 ? 7.640 -2.117 -2.554 1.00 97.00 83 TYR A N 1
ATOM 640 C CA . TYR A 1 83 ? 7.125 -3.464 -2.781 1.00 97.00 83 TYR A CA 1
ATOM 641 C C . TYR A 1 83 ? 6.875 -3.719 -4.266 1.00 97.00 83 TYR A C 1
ATOM 643 O O . TYR A 1 83 ? 7.362 -4.718 -4.787 1.00 97.00 83 TYR A O 1
ATOM 651 N N . LEU A 1 84 ? 6.185 -2.813 -4.971 1.00 97.38 84 LEU A N 1
ATOM 652 C CA . LEU A 1 84 ? 5.973 -2.951 -6.415 1.00 97.38 84 LEU A CA 1
ATOM 653 C C . LEU A 1 84 ? 7.292 -3.017 -7.180 1.00 97.38 84 LEU A C 1
ATOM 655 O O . LEU A 1 84 ? 7.377 -3.742 -8.167 1.00 97.38 84 LEU A O 1
ATOM 659 N N . ASN A 1 85 ? 8.323 -2.309 -6.731 1.00 96.31 85 ASN A N 1
ATOM 660 C CA . ASN A 1 85 ? 9.644 -2.314 -7.353 1.00 96.31 85 ASN A CA 1
ATOM 661 C C . ASN A 1 85 ? 10.530 -3.500 -6.918 1.00 96.31 85 ASN A C 1
ATOM 663 O O . ASN A 1 85 ? 11.620 -3.671 -7.455 1.00 96.31 85 ASN A O 1
ATOM 667 N N . GLY A 1 86 ? 10.051 -4.371 -6.021 1.00 95.00 86 GLY A N 1
ATOM 668 C CA . GLY A 1 86 ? 10.800 -5.520 -5.489 1.00 95.00 86 GLY A CA 1
ATOM 669 C C . GLY A 1 86 ? 11.786 -5.162 -4.368 1.00 95.00 86 GLY A C 1
ATOM 670 O O . GLY A 1 86 ? 12.483 -6.026 -3.840 1.00 95.00 86 GLY A O 1
ATOM 671 N N . GLU A 1 87 ? 11.831 -3.899 -3.956 1.00 94.56 87 GLU A N 1
ATOM 672 C CA . GLU A 1 87 ? 12.789 -3.355 -2.992 1.00 94.56 87 GLU A CA 1
ATOM 673 C C . GLU A 1 87 ? 12.430 -3.705 -1.543 1.00 94.56 87 GLU A C 1
ATOM 675 O O . GLU A 1 87 ? 13.303 -3.749 -0.673 1.00 94.56 87 GLU A O 1
ATOM 680 N N . CYS A 1 88 ? 11.164 -4.035 -1.272 1.00 93.31 88 CYS A N 1
ATOM 681 C CA . CYS A 1 88 ? 10.758 -4.572 0.021 1.00 93.31 88 CYS A CA 1
ATOM 682 C C . CYS A 1 88 ? 9.850 -5.802 -0.102 1.00 93.31 88 CYS A C 1
ATOM 684 O O . CYS A 1 88 ? 9.237 -6.071 -1.131 1.00 93.31 88 CYS A O 1
ATOM 686 N N . SER A 1 89 ? 9.774 -6.580 0.981 1.00 93.06 89 SER A N 1
ATOM 687 C CA . SER A 1 89 ? 8.881 -7.740 1.052 1.00 93.06 89 SER A CA 1
ATOM 688 C C . SER A 1 89 ? 7.466 -7.332 1.464 1.00 93.06 89 SER A C 1
ATOM 690 O O . SER A 1 89 ? 7.287 -6.401 2.250 1.00 93.06 89 SER A O 1
ATOM 692 N N . GLN A 1 90 ? 6.465 -8.120 1.064 1.00 94.19 90 GLN A N 1
ATOM 693 C CA . GLN A 1 90 ? 5.081 -7.972 1.540 1.00 94.19 90 GLN A CA 1
ATOM 694 C C . GLN A 1 90 ? 5.013 -7.906 3.077 1.00 94.19 90 GLN A C 1
ATOM 696 O O . GLN A 1 90 ? 4.284 -7.102 3.656 1.00 94.19 90 GLN A O 1
ATOM 701 N N . LYS A 1 91 ? 5.822 -8.726 3.760 1.00 92.50 91 LYS A N 1
ATOM 702 C CA . LYS A 1 91 ? 5.887 -8.752 5.224 1.00 92.50 91 LYS A CA 1
ATOM 703 C C . LYS A 1 91 ? 6.328 -7.408 5.807 1.00 92.50 91 LYS A C 1
ATOM 705 O O . LYS A 1 91 ? 5.801 -7.023 6.844 1.00 92.50 91 LYS A O 1
ATOM 710 N N . ALA A 1 92 ? 7.273 -6.717 5.169 1.00 91.56 92 ALA A N 1
ATOM 711 C CA . ALA A 1 92 ? 7.739 -5.407 5.620 1.00 91.56 92 ALA A CA 1
ATOM 712 C C . ALA A 1 92 ? 6.619 -4.362 5.510 1.00 91.56 92 ALA A C 1
ATOM 714 O O . ALA A 1 92 ? 6.297 -3.715 6.505 1.00 91.56 92 ALA A O 1
ATOM 715 N N . LEU A 1 93 ? 5.947 -4.296 4.354 1.00 93.00 93 LEU A N 1
ATOM 716 C CA . LEU A 1 93 ? 4.800 -3.411 4.132 1.00 93.00 93 LEU A CA 1
ATOM 717 C C . LEU A 1 93 ? 3.674 -3.644 5.158 1.00 93.00 93 LEU A C 1
ATOM 719 O O . LEU A 1 93 ? 3.086 -2.698 5.680 1.00 93.00 93 LEU A O 1
ATOM 723 N N . LEU A 1 94 ? 3.389 -4.905 5.493 1.00 91.94 94 LEU A N 1
ATOM 724 C CA . LEU A 1 94 ? 2.316 -5.273 6.423 1.00 91.94 94 LEU A CA 1
ATOM 725 C C . LEU A 1 94 ? 2.699 -5.196 7.911 1.00 91.94 94 LEU A C 1
ATOM 727 O O . LEU A 1 94 ? 1.817 -5.348 8.765 1.00 91.94 94 LEU A O 1
ATOM 731 N N . ALA A 1 95 ? 3.977 -4.984 8.239 1.00 88.62 95 ALA A N 1
ATOM 732 C CA . ALA A 1 95 ? 4.468 -4.958 9.618 1.00 88.62 95 ALA A CA 1
ATOM 733 C C . ALA A 1 95 ? 4.140 -3.656 10.365 1.00 88.62 95 ALA A C 1
ATOM 735 O O . ALA A 1 95 ? 4.296 -3.607 11.583 1.00 88.62 95 ALA A O 1
ATOM 736 N N . VAL A 1 96 ? 3.683 -2.605 9.675 1.00 79.25 96 VAL A N 1
ATOM 737 C CA . VAL A 1 96 ? 3.321 -1.347 10.341 1.00 79.25 96 VAL A CA 1
ATOM 738 C C . VAL A 1 96 ? 2.016 -1.529 11.110 1.00 79.25 96 VAL A C 1
ATOM 740 O O . VAL A 1 96 ? 0.954 -1.776 10.530 1.00 79.25 96 VAL A O 1
ATOM 743 N N . GLU A 1 97 ? 2.089 -1.420 12.430 1.00 74.69 97 GLU A N 1
ATOM 744 C CA . GLU A 1 97 ? 0.942 -1.554 13.326 1.00 74.69 97 GLU A CA 1
ATOM 745 C C . GLU A 1 97 ? 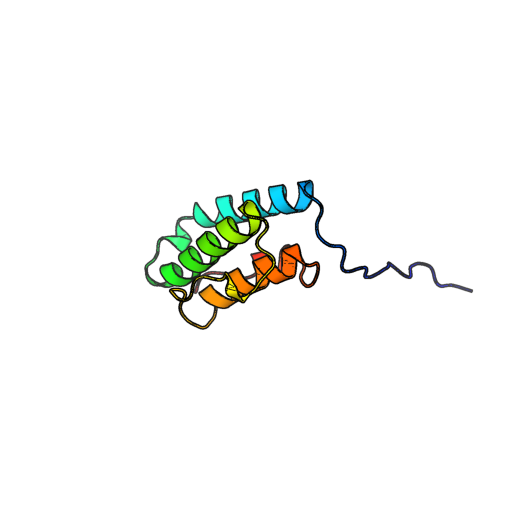0.519 -0.205 13.913 1.00 74.69 97 GLU A C 1
ATOM 747 O O . GLU A 1 97 ? 1.321 0.723 14.028 1.00 74.69 97 GLU A O 1
ATOM 752 N N . GLY A 1 98 ? -0.764 -0.134 14.283 1.00 61.41 98 GLY A N 1
ATOM 753 C CA . GLY A 1 98 ? -1.330 0.939 15.099 1.00 61.41 98 GLY A CA 1
ATOM 754 C C . GLY A 1 98 ? -0.621 1.090 16.440 1.00 61.41 98 GLY A C 1
ATOM 755 O O . GLY A 1 98 ? -0.072 0.116 16.960 1.00 61.41 98 GLY A O 1
ATOM 756 N N . ALA A 1 99 ? -0.667 2.289 17.021 1.00 56.75 99 ALA A N 1
ATOM 757 C CA . ALA A 1 99 ? -0.251 2.473 18.407 1.00 56.75 99 ALA A CA 1
ATOM 758 C C . ALA A 1 99 ? -1.106 1.566 19.320 1.00 56.75 99 ALA A C 1
ATOM 760 O O . ALA A 1 99 ? -2.325 1.475 19.135 1.00 56.75 99 ALA A O 1
ATOM 761 N N . LYS A 1 100 ? -0.446 0.853 20.242 1.00 50.03 100 LYS A N 1
ATOM 762 C CA . LYS A 1 100 ? -1.084 0.034 21.286 1.00 50.03 100 LYS A CA 1
ATOM 763 C C . LYS A 1 100 ? -1.486 0.883 22.480 1.00 50.03 100 LYS A C 1
ATOM 765 O O . LYS A 1 100 ? -0.695 1.785 22.832 1.00 50.03 100 LYS A O 1
#